Protein 8T4R (pdb70)

Secondary structure (DSSP, 8-state):
--TTS--STT----TTT----STT-SSS--EEEE-STT-EEEETGGGT--HHHHHHHHHS---B--TTTHHHHH-/-----S--

InterPro domains:
  IPR004321 V-D-J recombination activating protein 2 [PF03089] (51-389)
  IPR004321 V-D-J recombination activating protein 2 [PTHR10960] (1-527)
  IPR011011 Zinc finger, FYVE/PHD-type [SSF57903] (414-486)
  IPR011043 Galactose oxidase/kelch, beta-propeller [SSF50965] (23-329)
  IPR015915 Kelch-type beta-propeller [G3DSA:2.120.10.80] (5-342)
  IPR025162 Recombination activating protein 2, PHD domain [PF13341] (414-491)
  IPR025162 Recombination activating protein 2, PHD domain [cd15569] (415-481)

B-factor: mean 27.21, std 10.24, range [12.72, 68.09]

Structure (mmCIF, N/CA/C/O backbone):
data_8T4R
#
_entry.id   8T4R
#
_cell.length_a   46.499
_cell.length_b   46.499
_cell.length_c   79.896
_cell.angle_alpha   90.000
_cell.angle_beta   90.000
_cell.angle_gamma   120.000
#
_symmetry.space_group_name_H-M   'P 31 2 1'
#
loop_
_entity.id
_entity.type
_entity.pdbx_description
1 polymer 'V(D)J recombination-activating protein 2'
2 polymer 'H3 histone peptide'
3 non-polymer 'ZINC ION'
4 water water
#
loop_
_atom_site.group_PDB
_atom_site.id
_atom_site.type_symbol
_atom_site.label_atom_id
_atom_site.label_alt_id
_atom_site.label_comp_id
_atom_site.label_asym_id
_atom_site.label_entity_id
_atom_site.label_seq_id
_atom_site.pdbx_PDB_ins_code
_atom_site.Cartn_x
_atom_site.Cartn_y
_atom_site.Cartn_z
_atom_site.occupancy
_atom_site.B_iso_or_equiv
_atom_site.auth_seq_id
_atom_site.auth_comp_id
_atom_site.auth_asym_id
_atom_site.auth_atom_id
_atom_site.pdbx_PDB_model_num
ATOM 1 N N . SER A 1 34 ? 16.67928 -9.85454 -19.56539 1.000 53.21376 413 SER A N 1
ATOM 2 C CA . SER A 1 34 ? 15.57174 -9.49883 -18.67823 1.000 50.90090 413 SER A CA 1
ATOM 3 C C . SER A 1 34 ? 16.08113 -8.67122 -17.48862 1.000 47.44088 413 SER A C 1
ATOM 4 O O . SER A 1 34 ? 15.96976 -7.43665 -17.50895 1.000 48.56357 413 SER A O 1
ATOM 11 N N . GLY A 1 35 ? 16.61312 -9.30763 -16.44424 1.000 42.38376 414 GLY A N 1
ATOM 12 C CA . GLY A 1 35 ? 17.37508 -8.56630 -15.45192 1.000 36.38614 414 GLY A CA 1
ATOM 13 C C . GLY A 1 35 ? 16.72324 -8.50834 -14.08358 1.000 26.94887 414 GLY A C 1
ATOM 14 O O . GLY A 1 35 ? 15.71186 -9.14877 -13.80089 1.000 28.85050 414 GLY A O 1
ATOM 18 N N . TYR A 1 36 ? 17.34797 -7.70394 -13.21831 1.000 20.90688 415 TYR A N 1
ATOM 19 C CA . TYR A 1 36 ? 16.93075 -7.61953 -11.82553 1.000 17.44376 415 TYR A CA 1
ATOM 20 C C . TYR A 1 36 ? 15.63233 -6.83163 -11.62706 1.000 17.06903 415 TYR A C 1
ATOM 21 O O . TYR A 1 36 ? 14.97530 -6.96167 -10.57384 1.000 18.48206 415 TYR A O 1
ATOM 39 N N . TRP A 1 37 ? 15.24755 -5.98889 -12.58504 1.000 17.00415 416 TRP A N 1
ATOM 40 C CA . TRP A 1 37 ? 14.20366 -4.99986 -12.37239 1.000 17.84721 416 TRP A CA 1
ATOM 41 C C . TRP A 1 37 ? 12.95427 -5.30318 -13.19285 1.000 16.96242 416 TRP A C 1
ATOM 42 O O . TRP A 1 37 ? 12.17233 -4.40167 -13.50668 1.000 19.76419 416 TRP A O 1
ATOM 63 N N . ILE A 1 38 ? 12.77630 -6.55549 -13.58370 1.000 18.23120 417 ILE A N 1
ATOM 64 C CA . ILE A 1 38 ? 11.51404 -6.98143 -14.18185 1.000 18.66890 417 ILE A CA 1
ATOM 65 C C . ILE A 1 38 ? 10.37751 -6.90295 -13.16872 1.000 18.44578 417 ILE A C 1
ATOM 66 O O . ILE A 1 38 ? 10.58628 -6.84604 -11.94656 1.000 18.79727 417 ILE A O 1
ATOM 82 N N . THR A 1 39 ? 9.14911 -6.96621 -13.67994 1.000 20.68526 418 THR A N 1
ATOM 83 C CA . THR A 1 39 ? 7.98485 -7.25994 -12.85581 1.000 22.82819 418 THR A CA 1
ATOM 84 C C . THR A 1 39 ? 7.82505 -8.76946 -12.91014 1.000 21.43183 418 THR A C 1
ATOM 85 O O . THR A 1 39 ? 7.42049 -9.31838 -13.93032 1.000 23.70529 418 THR A O 1
ATOM 96 N N . CYS A 1 40 ? 8.15939 -9.46382 -11.82800 1.000 19.52276 419 CYS A N 1
ATOM 97 C CA . CYS A 1 40 ? 8.42730 -10.90336 -11.94325 1.000 20.36705 419 CYS A CA 1
ATOM 98 C C . CYS A 1 40 ? 7.18637 -11.77699 -11.88626 1.000 20.37091 419 CYS A C 1
ATOM 99 O O . CYS A 1 40 ? 7.25847 -12.95040 -12.28133 1.000 23.73843 419 CYS A O 1
ATOM 106 N N . CYS A 1 41 ? 6.06441 -11.24677 -11.45662 1.000 21.98377 420 CYS A N 1
ATOM 107 C CA . CYS A 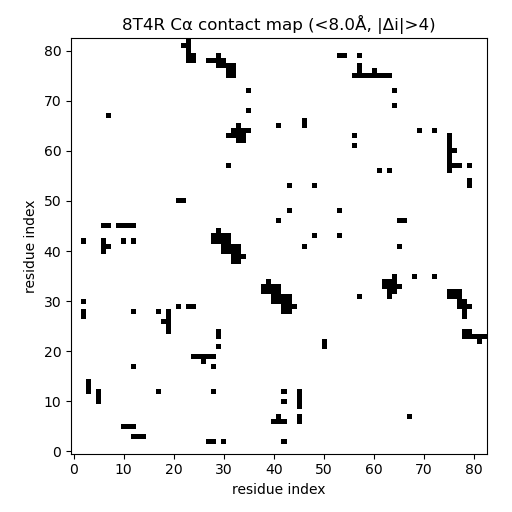1 41 ? 4.76644 -11.89946 -11.18483 1.000 24.30276 420 CYS A CA 1
ATOM 108 C C . CYS A 1 41 ? 3.70660 -10.87147 -10.94970 1.000 25.49819 420 CYS A C 1
ATOM 109 O O . CYS A 1 41 ? 4.01131 -9.69018 -10.78931 1.000 25.30070 420 CYS A O 1
ATOM 117 N N . PRO A 1 42 ? 2.44325 -11.26718 -10.95261 1.000 26.68610 421 PRO A N 1
ATOM 118 C CA . PRO A 1 42 ? 1.37074 -10.26522 -10.85078 1.000 28.55819 421 PRO A CA 1
ATOM 119 C C . PRO A 1 42 ? 1.39794 -9.43091 -9.58750 1.000 27.81498 421 PRO A C 1
ATOM 120 O O . PRO A 1 42 ? 0.84249 -8.32529 -9.59071 1.000 32.60794 421 PRO A O 1
ATOM 131 N N . THR A 1 43 ? 2.02518 -9.91575 -8.51167 1.000 27.47988 422 THR A N 1
ATOM 132 C CA . THR A 1 43 ? 2.08040 -9.19378 -7.24546 1.000 28.51887 422 THR A CA 1
ATOM 133 C C . THR A 1 43 ? 3.47641 -8.66991 -6.93482 1.000 26.38383 422 THR A C 1
ATOM 134 O O . THR A 1 43 ? 3.73087 -8.25688 -5.79625 1.000 26.16943 422 THR A O 1
ATOM 145 N N . CYS A 1 44 ? 4.38177 -8.68081 -7.91469 1.000 22.16918 423 CYS A N 1
ATOM 146 C CA . CYS A 1 44 ? 5.75735 -8.27249 -7.69539 1.000 21.23420 423 CYS A CA 1
ATOM 147 C C . CYS A 1 44 ? 5.80254 -6.90145 -7.05623 1.000 24.01396 423 CYS A C 1
ATOM 148 O O . CYS A 1 44 ? 5.19688 -5.95561 -7.56301 1.000 26.32804 423 CYS A O 1
ATOM 155 N N . ASP A 1 45 ? 6.58205 -6.79573 -5.97650 1.000 25.63310 424 ASP A N 1
ATOM 156 C CA A ASP A 1 45 ? 6.71213 -5.56352 -5.21024 0.550 29.01252 424 ASP A CA 1
ATOM 157 C CA B ASP A 1 45 ? 6.71182 -5.56499 -5.20662 0.450 29.08249 424 ASP A CA 1
ATOM 158 C C . ASP A 1 45 ? 8.14390 -5.04224 -5.20149 1.000 27.32268 424 ASP A C 1
ATOM 159 O O . ASP A 1 45 ? 8.48359 -4.20099 -4.36218 1.000 30.01207 424 ASP A O 1
ATOM 174 N N . VAL A 1 46 ? 9.00277 -5.53322 -6.10538 1.000 22.73345 425 VAL A N 1
ATOM 175 C CA . VAL A 1 46 ? 10.36416 -5.02531 -6.21961 1.000 22.48367 425 VAL A CA 1
ATOM 176 C C . VAL A 1 46 ? 10.35557 -3.92654 -7.26505 1.000 23.02052 425 VAL A C 1
ATOM 177 O O . VAL A 1 46 ? 9.83391 -4.12007 -8.36602 1.000 25.26305 425 VAL A O 1
ATOM 190 N N . ASP A 1 47 ? 10.93097 -2.77872 -6.92614 1.000 20.57002 426 ASP A N 1
ATOM 191 C CA A ASP A 1 47 ? 10.94160 -1.61742 -7.79535 0.550 22.67702 426 ASP A CA 1
ATOM 192 C CA B ASP A 1 47 ? 10.93707 -1.61118 -7.79398 0.450 22.74616 426 ASP A CA 1
ATOM 193 C C . ASP A 1 47 ? 12.29303 -0.94262 -7.68284 1.000 19.11937 426 ASP A C 1
ATOM 194 O O . ASP A 1 47 ? 12.76545 -0.68629 -6.57855 1.000 17.88421 426 ASP A O 1
ATOM 209 N N . ILE A 1 48 ? 12.91384 -0.65465 -8.82556 1.000 19.29038 427 ILE A N 1
ATOM 210 C CA . ILE A 1 48 ? 14.21908 -0.01703 -8.84111 1.000 19.33863 427 ILE A CA 1
ATOM 211 C C . ILE A 1 48 ? 14.21658 1.31910 -8.12966 1.000 17.60557 427 ILE A C 1
ATOM 212 O O . ILE A 1 48 ? 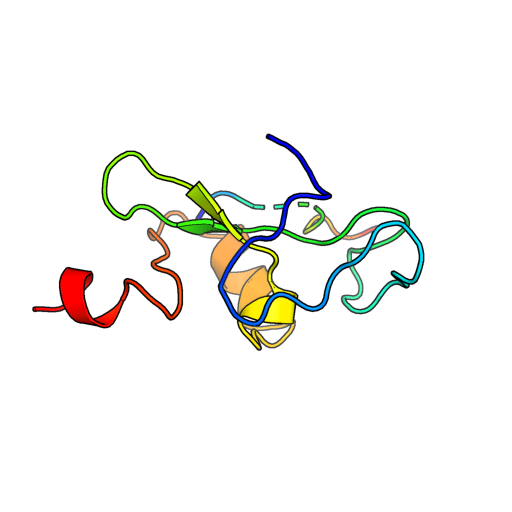15.27385 1.80645 -7.73132 1.000 20.58843 427 ILE A O 1
ATOM 228 N N . ASN A 1 49 ? 13.05449 1.93962 -7.97323 1.000 17.84508 428 ASN A N 1
ATOM 229 C CA . ASN A 1 49 ? 12.95143 3.23589 -7.30504 1.000 18.54494 428 ASN A CA 1
ATOM 230 C C . ASN A 1 49 ? 12.71256 3.14049 -5.79778 1.000 17.97319 428 ASN A C 1
ATOM 231 O O . ASN A 1 49 ? 12.68131 4.18526 -5.12971 1.000 20.11317 428 ASN A O 1
ATOM 242 N N . THR A 1 50 ? 12.54407 1.93833 -5.23727 1.000 17.52234 429 THR A N 1
ATOM 243 C CA . THR A 1 50 ? 12.28780 1.80988 -3.79905 1.000 18.15984 429 THR A CA 1
ATOM 244 C C . THR A 1 50 ? 13.03388 0.66542 -3.12598 1.000 16.98469 429 THR A C 1
ATOM 245 O O . THR A 1 50 ? 13.07914 0.64156 -1.89972 1.000 18.52676 429 THR A O 1
ATOM 256 N N . TRP A 1 51 ? 13.67033 -0.22421 -3.85446 1.000 15.85727 430 TRP A N 1
ATOM 257 C CA . TRP A 1 51 ? 14.20791 -1.43745 -3.24957 1.000 15.48096 430 TRP A CA 1
ATOM 258 C C . TRP A 1 51 ? 15.28417 -1.14814 -2.22640 1.000 15.68050 430 TRP A C 1
ATOM 259 O O . TRP A 1 51 ? 16.11798 -0.25264 -2.39230 1.000 16.29977 430 TRP A O 1
ATOM 280 N N . VAL A 1 52 ? 15.27058 -1.94723 -1.16768 1.000 15.53203 431 VAL A N 1
ATOM 281 C CA . VAL A 1 52 ? 16.31485 -1.96560 -0.14772 1.000 16.60725 431 VAL A CA 1
ATOM 282 C C . VAL A 1 52 ? 16.63993 -3.41196 0.18188 1.000 16.20167 431 VAL A C 1
ATOM 283 O O . VAL A 1 52 ? 15.82595 -4.30656 -0.06221 1.000 15.69636 431 VAL A O 1
ATOM 296 N N A PRO A 1 53 ? 17.81779 -3.67248 0.76184 0.500 17.01330 432 PRO A N 1
ATOM 297 N N B PRO A 1 53 ? 17.81790 -3.67247 0.76160 0.500 17.01685 432 PRO A N 1
ATOM 298 C CA A PRO A 1 53 ? 18.18189 -5.06224 1.05081 0.500 17.51304 432 PRO A CA 1
ATOM 299 C CA B PRO A 1 53 ? 18.18195 -5.06216 1.05087 0.500 17.52208 432 PRO A CA 1
ATOM 300 C C A PRO A 1 53 ? 17.28972 -5.68992 2.09975 0.500 17.27945 432 PRO A C 1
ATOM 301 C C B PRO A 1 53 ? 17.28892 -5.68960 2.09917 0.500 17.30168 432 PRO A C 1
ATOM 302 O O A PRO A 1 53 ? 16.80164 -5.03526 3.02499 0.500 18.37344 432 PRO A O 1
ATOM 303 O O B PRO A 1 53 ? 16.79896 -5.03420 3.02290 0.500 18.42730 432 PRO A O 1
ATOM 324 N N . PHE A 1 54 ? 17.06942 -6.98979 1.91044 1.000 18.16997 433 PHE A N 1
ATOM 325 C CA . PHE A 1 54 ? 16.36734 -7.82334 2.87389 1.000 20.40098 433 PHE A CA 1
ATOM 326 C C . PHE A 1 54 ? 17.20656 -9.02736 3.30007 1.000 19.65772 433 PHE A C 1
ATOM 327 O O . PHE A 1 54 ? 17.64499 -9.14845 4.47244 1.000 22.42504 433 PHE A O 1
ATOM 343 N N . TYR A 1 55 ? 17.46610 -9.92598 2.39372 1.000 1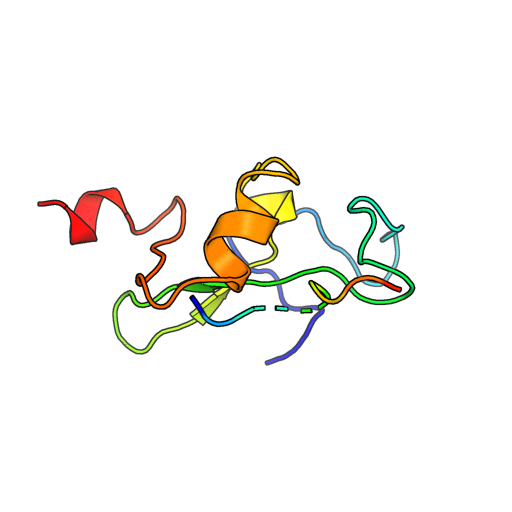6.43837 434 TYR A N 1
ATOM 344 C CA . TYR A 1 55 ? 18.23826 -11.09403 2.74369 1.000 15.74193 434 TYR A CA 1
ATOM 345 C C . TYR A 1 55 ? 19.65653 -10.67374 3.09487 1.000 15.99500 434 TYR A C 1
ATOM 346 O O . TYR A 1 55 ? 20.14191 -9.62610 2.64439 1.000 17.43342 434 TYR A O 1
ATOM 364 N N . SER A 1 56 ? 20.30936 -11.48158 3.92794 1.000 18.18075 435 SER A N 1
ATOM 365 C CA . SER A 1 56 ? 21.65493 -11.17582 4.36480 1.000 19.37922 435 SER A CA 1
ATOM 366 C C . SER A 1 56 ? 22.67023 -11.24045 3.23766 1.000 18.68665 435 SER A C 1
ATOM 367 O O . SER A 1 56 ? 23.78897 -10.75717 3.40987 1.000 22.19461 435 SER A O 1
ATOM 375 N N . THR A 1 57 ? 22.32552 -11.82922 2.10215 1.000 16.81856 436 THR A N 1
ATOM 376 C CA . THR A 1 57 ? 23.22520 -11.91864 0.96031 1.000 17.41001 436 THR A CA 1
ATOM 377 C C . THR A 1 57 ? 23.06088 -10.75959 -0.02908 1.000 18.05325 436 THR A C 1
ATOM 378 O O . THR A 1 57 ? 23.80721 -10.66822 -0.98715 1.000 19.59334 436 THR A O 1
ATOM 389 N N . GLU A 1 58 ? 22.11427 -9.89115 0.18132 1.000 17.11475 437 GLU A N 1
ATOM 390 C CA . GLU A 1 58 ? 21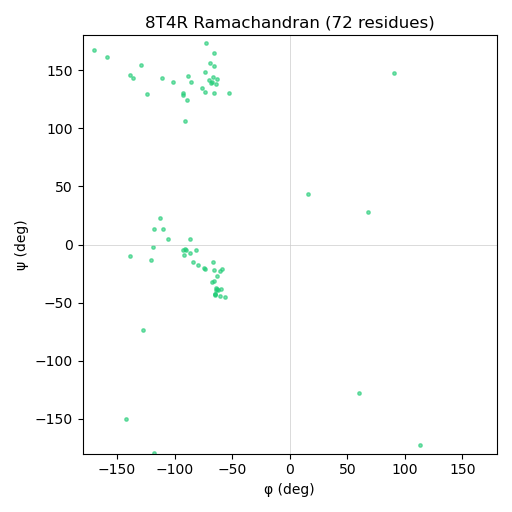.85727 -8.74597 -0.68149 1.000 17.00035 437 GLU A CA 1
ATOM 391 C C . GLU A 1 58 ? 22.66165 -7.53016 -0.27730 1.000 15.73711 437 GLU A C 1
ATOM 392 O O . GLU A 1 58 ? 22.89093 -7.25416 0.90583 1.000 19.63218 437 GLU A O 1
ATOM 404 N N . LEU A 1 59 ? 23.06646 -6.76133 -1.28326 1.000 18.22099 438 LEU A N 1
ATOM 405 C CA . LEU A 1 59 ? 23.72696 -5.48335 -1.07986 1.000 20.26710 438 LEU A CA 1
ATOM 406 C C . LEU A 1 59 ? 22.98661 -4.43478 -1.89633 1.000 18.58839 438 LEU A C 1
ATOM 407 O O . LEU A 1 59 ? 22.22404 -3.64585 -1.32503 1.000 21.05933 438 LEU A O 1
ATOM 423 N N . ASN A 1 60 ? 23.14886 -4.45573 -3.23368 1.000 16.29953 439 ASN A N 1
ATOM 424 C CA . ASN A 1 60 ? 22.53416 -3.46043 -4.09640 1.000 15.72825 439 ASN A CA 1
ATOM 425 C C . ASN A 1 60 ? 21.55734 -4.04266 -5.11464 1.000 16.71270 439 ASN A C 1
ATOM 426 O O . ASN A 1 60 ? 20.92106 -3.27715 -5.84041 1.000 17.57654 439 ASN A O 1
ATOM 437 N N . LYS A 1 61 ? 21.37793 -5.35300 -5.15824 1.000 16.81596 440 LYS A N 1
ATOM 438 C CA . LYS A 1 61 ? 20.52321 -5.99998 -6.13209 1.000 15.97213 440 LYS A CA 1
ATOM 439 C C . LYS A 1 61 ? 19.65369 -7.07370 -5.47113 1.000 14.69071 440 LYS A C 1
ATOM 440 O O . LYS A 1 61 ? 20.10694 -7.80474 -4.57685 1.000 15.53526 440 LYS A O 1
ATOM 459 N N . PRO A 1 62 ? 18.40842 -7.23342 -5.91130 1.000 14.36384 441 PRO A N 1
ATOM 460 C CA . PRO A 1 62 ? 17.53492 -8.24095 -5.28966 1.000 14.56774 441 PRO A CA 1
ATOM 461 C C . PRO A 1 62 ? 17.95222 -9.67321 -5.61234 1.000 14.05255 441 PRO A C 1
ATOM 462 O O . PRO A 1 62 ? 18.33198 -10.00740 -6.73190 1.000 14.75108 441 PRO A O 1
ATOM 473 N N . ALA A 1 63 ? 17.83519 -10.54072 -4.62329 1.000 13.02037 442 ALA A N 1
ATOM 474 C CA . ALA A 1 63 ? 18.04350 -11.95574 -4.84496 1.000 12.71748 442 ALA A CA 1
ATOM 475 C C . ALA A 1 63 ? 16.95794 -12.54408 -5.73295 1.000 12.80778 442 ALA A C 1
ATOM 476 O O . ALA A 1 63 ? 15.77567 -12.23639 -5.59482 1.000 13.50577 442 ALA A O 1
ATOM 483 N N . MET A 1 64 ? 17.36642 -13.41437 -6.63286 1.000 14.46327 443 MET A N 1
ATOM 484 C CA A MET A 1 64 ? 16.46464 -14.01812 -7.60989 0.800 14.60364 443 MET A CA 1
ATOM 485 C CA B MET A 1 64 ? 16.48072 -14.00759 -7.62480 0.200 14.64769 443 MET A CA 1
ATOM 486 C C . MET A 1 64 ? 16.68766 -15.51182 -7.68364 1.000 14.32841 443 MET A C 1
ATOM 487 O O . MET A 1 64 ? 17.73171 -16.02789 -7.31477 1.000 13.54779 443 MET A O 1
ATOM 512 N N . ILE A 1 65 ? 15.66379 -16.19503 -8.15303 1.000 15.08396 444 ILE A N 1
ATOM 513 C CA . ILE A 1 65 ? 15.70638 -17.64135 -8.31632 1.000 14.33334 444 ILE A CA 1
ATOM 514 C C . ILE A 1 65 ? 15.03350 -18.00219 -9.62416 1.000 15.24250 444 ILE A C 1
ATOM 515 O O . ILE A 1 65 ? 14.06066 -17.36322 -10.04408 1.000 15.56921 444 ILE A O 1
ATOM 531 N N . TYR A 1 66 ? 15.55953 -19.04406 -10.25007 1.000 15.56835 445 TYR A N 1
ATOM 532 C CA . TYR A 1 66 ? 15.08231 -19.49346 -11.55324 1.000 15.92914 445 TYR A CA 1
ATOM 533 C C . TYR A 1 66 ? 13.95503 -20.51420 -11.39265 1.000 16.63223 445 TYR A C 1
ATOM 534 O O . TYR A 1 66 ? 14.12143 -21.52460 -10.70048 1.000 19.66983 445 TYR A O 1
ATOM 552 N N . CYS A 1 67 ? 12.81601 -20.23264 -12.01033 1.000 17.61717 446 CYS A N 1
ATOM 553 C CA . CYS A 1 67 ? 11.70808 -21.16949 -12.09936 1.000 18.12881 446 CYS A CA 1
ATOM 554 C C . CYS A 1 67 ? 11.81775 -21.97490 -13.38775 1.000 19.23803 446 CYS A C 1
ATOM 555 O O . CYS A 1 67 ? 11.92488 -21.39829 -14.47640 1.000 20.05822 446 CYS A O 1
ATOM 562 N N . SER A 1 68 ? 11.73745 -23.30066 -13.26349 1.000 20.95457 447 SER A N 1
ATOM 563 C CA . SER A 1 68 ? 11.95556 -24.20338 -14.39082 1.000 22.90271 447 SER A CA 1
ATOM 564 C C . SER A 1 68 ? 10.70710 -24.47917 -15.22731 1.000 24.55230 447 SER A C 1
ATOM 565 O O . SER A 1 68 ? 10.76123 -25.29921 -16.15243 1.000 27.65470 447 SER A O 1
ATOM 573 N N . HIS A 1 69 ? 9.58461 -23.83398 -14.94122 1.000 22.99738 448 HIS A N 1
ATOM 574 C CA . HIS A 1 69 ? 8.38760 -24.02924 -15.74611 1.000 24.68993 448 HIS A CA 1
ATOM 575 C C . HIS A 1 69 ? 8.60751 -23.55217 -17.17367 1.000 25.74266 448 HIS A C 1
ATOM 576 O O . HIS A 1 69 ? 9.18369 -22.48894 -17.41185 1.000 26.44380 448 HIS A O 1
ATOM 590 N N . GLY A 1 70 ? 8.11795 -24.34252 -18.13008 1.000 28.52966 449 GLY A N 1
ATOM 591 C CA . GLY A 1 70 ? 8.13739 -23.94108 -19.53789 1.000 29.67356 449 GLY A CA 1
ATOM 592 C C . GLY A 1 70 ? 9.54737 -23.69854 -20.02285 1.000 30.67419 449 GLY A C 1
ATOM 593 O O . GLY A 1 70 ? 10.44536 -24.52013 -19.83965 1.000 33.07894 449 GLY A O 1
ATOM 597 N N . ASP A 1 71 ? 9.76251 -22.52718 -20.61245 1.000 32.60118 450 ASP A N 1
ATOM 598 C CA . ASP A 1 71 ? 11.08596 -22.14072 -21.07649 1.000 34.82303 450 ASP A CA 1
ATOM 599 C C . ASP A 1 71 ? 11.96152 -21.59399 -19.96073 1.000 31.46239 450 ASP A C 1
ATOM 600 O O . ASP A 1 71 ? 13.13960 -21.30267 -20.20721 1.000 32.80267 450 ASP A O 1
ATOM 609 N N . GLY A 1 72 ? 11.41666 -21.44174 -18.75833 1.000 29.18030 451 GLY A N 1
ATOM 610 C CA . GLY A 1 72 ? 12.13414 -20.92491 -17.61471 1.000 25.13931 451 GLY A CA 1
ATOM 611 C C . GLY A 1 72 ? 12.01668 -19.42133 -17.49866 1.000 23.38803 451 GLY A C 1
ATOM 612 O O . GLY A 1 72 ? 11.96527 -18.69430 -18.48791 1.000 24.89513 451 GLY A O 1
ATOM 616 N N . HIS A 1 73 ? 12.02339 -18.93681 -16.25299 1.000 20.81076 452 HIS A N 1
ATOM 617 C CA . HIS A 1 73 ? 11.99128 -17.50069 -16.00591 1.000 19.64100 452 HIS A CA 1
ATOM 618 C C . HIS A 1 73 ? 12.52792 -17.24270 -14.61153 1.000 18.12918 452 HIS A C 1
ATOM 619 O O . HIS A 1 73 ? 12.53811 -18.13432 -13.77222 1.000 20.70132 452 HIS A O 1
ATOM 633 N N . TRP A 1 74 ? 12.92954 -16.00798 -14.37338 1.000 18.38676 453 TRP A N 1
ATOM 634 C CA . TRP A 1 74 ? 13.49623 -15.57788 -13.09900 1.000 17.00506 453 TRP A CA 1
ATOM 635 C C . TRP A 1 74 ? 12.46648 -14.82049 -12.26969 1.000 16.98937 453 TRP A C 1
ATOM 636 O O . TRP A 1 74 ? 11.71053 -14.00302 -12.79947 1.000 18.47896 453 TRP A O 1
ATOM 657 N N . VAL A 1 75 ? 12.45522 -15.06736 -10.95197 1.000 16.42681 454 VAL A N 1
ATOM 658 C CA . VAL A 1 75 ? 11.55102 -14.34242 -10.05423 1.000 15.33500 454 VAL A CA 1
ATOM 659 C C . VAL A 1 75 ? 12.38523 -13.80498 -8.90244 1.000 14.71016 454 VAL A C 1
ATOM 660 O O . VAL A 1 75 ? 13.42708 -14.36481 -8.55160 1.000 15.74132 454 VAL A O 1
ATOM 673 N N . HIS A 1 76 ? 11.91709 -12.72923 -8.28100 1.000 14.68060 455 HIS A N 1
ATOM 674 C CA . HIS A 1 76 ? 12.57535 -12.25337 -7.06400 1.000 14.02797 455 HIS A CA 1
ATOM 675 C C . HIS A 1 76 ? 12.18892 -13.16074 -5.90894 1.000 13.12577 455 HIS A C 1
ATOM 676 O O . HIS A 1 76 ? 11.00060 -13.43419 -5.67489 1.000 14.04286 455 HIS A O 1
ATOM 690 N N . ALA A 1 77 ? 13.18040 -13.55163 -5.11121 1.000 13.78459 456 ALA A N 1
ATOM 691 C CA . ALA A 1 77 ? 12.88979 -14.42739 -3.96507 1.000 14.87376 456 ALA A CA 1
ATOM 692 C C . ALA A 1 77 ? 11.91832 -13.78923 -2.98810 1.000 13.88639 456 ALA A C 1
ATOM 693 O O . ALA A 1 77 ? 11.04962 -14.47166 -2.45850 1.000 14.54464 456 ALA A O 1
ATOM 700 N N . GLN A 1 78 ? 12.03272 -12.48438 -2.74739 1.000 13.96875 457 GLN A N 1
ATOM 701 C CA . GLN A 1 78 ? 11.14734 -11.81582 -1.80678 1.000 15.25030 457 GLN A CA 1
ATOM 702 C C . GLN A 1 78 ? 9.71118 -11.84860 -2.27633 1.000 15.11852 457 GLN A C 1
ATOM 703 O O . GLN A 1 78 ? 8.79644 -11.96134 -1.46311 1.000 16.75144 457 GLN A O 1
ATOM 717 N N . CYS A 1 79 ? 9.47658 -11.71291 -3.59054 1.000 15.65450 458 CYS A N 1
ATOM 718 C CA . CYS A 1 79 ? 8.13060 -11.74464 -4.13734 1.000 15.58259 458 CYS A CA 1
ATOM 719 C C . CYS A 1 79 ? 7.49241 -13.10884 -3.97265 1.000 16.474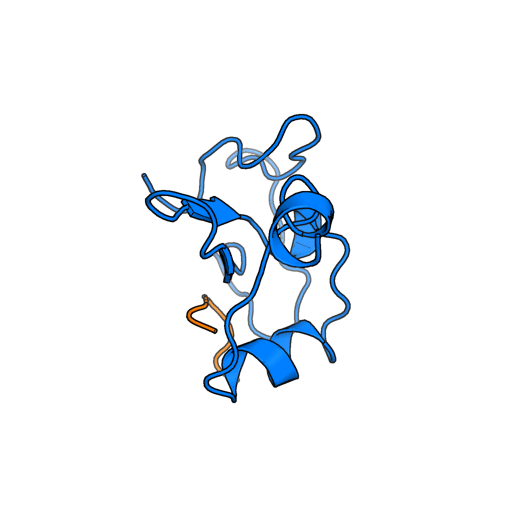11 458 CYS A C 1
ATOM 720 O O . CYS A 1 79 ? 6.26721 -13.20796 -4.02390 1.000 18.35099 458 CYS A O 1
ATOM 727 N N . MET A 1 80 ? 8.28331 -14.15678 -3.80048 1.000 14.50686 459 MET A N 1
ATOM 728 C CA . MET A 1 80 ? 7.81118 -15.50525 -3.55258 1.000 16.38175 459 MET A CA 1
ATOM 729 C C . MET A 1 80 ? 7.56748 -15.78517 -2.08226 1.000 16.44789 459 MET A C 1
ATOM 730 O O . MET A 1 80 ? 7.06972 -16.86530 -1.75766 1.000 18.56154 459 MET A O 1
ATOM 744 N N . ASP A 1 81 ? 7.94426 -14.86209 -1.19914 1.000 16.43815 460 ASP A N 1
ATOM 745 C CA . ASP A 1 81 ? 7.76357 -15.01866 0.24061 1.000 19.69567 460 ASP A CA 1
ATOM 746 C C . ASP A 1 81 ? 8.65932 -16.12311 0.77625 1.000 16.81995 460 ASP A C 1
ATOM 747 O O . ASP A 1 81 ? 8.38070 -16.71300 1.80756 1.000 18.77870 460 ASP A O 1
ATOM 756 N N . LEU A 1 82 ? 9.78636 -16.35285 0.11473 1.000 16.38923 461 LEU A N 1
ATOM 757 C CA . LEU A 1 82 ? 10.76835 -17.32338 0.58156 1.000 15.60899 461 LEU A CA 1
ATOM 758 C C . LEU A 1 82 ? 11.50315 -16.76406 1.79972 1.000 15.79260 461 LEU A C 1
ATOM 759 O O . LEU A 1 82 ? 12.01483 -15.65331 1.78682 1.000 16.58482 461 LEU A O 1
ATOM 775 N N . ALA A 1 83 ? 11.58957 -17.56309 2.84607 1.000 16.21384 462 ALA A N 1
ATOM 776 C CA . ALA A 1 83 ? 12.44342 -17.22696 3.96757 1.000 17.42358 462 ALA A CA 1
ATOM 777 C C . ALA A 1 83 ? 13.91007 -17.32970 3.54852 1.000 16.46517 462 ALA A C 1
ATOM 778 O O . ALA A 1 83 ? 14.27703 -18.12488 2.66773 1.000 17.12217 462 ALA A O 1
ATOM 785 N N . GLU A 1 84 ? 14.78005 -16.60757 4.26408 1.000 17.93516 463 GLU A N 1
ATOM 786 C CA . GLU A 1 84 ? 16.20418 -16.68650 3.93710 1.000 19.46546 463 GLU A CA 1
ATOM 787 C C . GLU A 1 84 ? 16.72503 -18.13181 3.97599 1.000 18.70695 463 GLU A C 1
ATOM 788 O O . GLU A 1 84 ? 17.43497 -18.57258 3.07030 1.000 19.17589 463 GLU A O 1
ATOM 800 N N . ARG A 1 85 ? 16.37597 -18.89571 5.01006 1.000 19.58174 464 ARG A N 1
ATOM 801 C CA A ARG A 1 85 ? 16.83351 -20.28223 5.09035 0.600 20.70704 464 ARG A CA 1
ATOM 802 C CA B ARG A 1 85 ? 16.84776 -20.27494 5.08211 0.400 21.75699 464 ARG A CA 1
ATOM 803 C C . ARG A 1 85 ? 16.44560 -21.07278 3.84132 1.000 19.65870 464 ARG A C 1
ATOM 804 O O . ARG A 1 85 ? 17.26293 -21.83169 3.28613 1.000 19.89996 464 ARG A O 1
ATOM 843 N N . THR A 1 86 ? 15.19226 -20.92833 3.39056 1.000 17.67111 465 THR A N 1
ATOM 844 C CA . THR A 1 86 ? 14.72408 -21.69459 2.23027 1.000 17.21668 465 THR A CA 1
ATOM 845 C C . THR A 1 86 ? 15.49154 -21.29446 0.98791 1.000 16.68488 465 THR A C 1
ATOM 846 O O . THR A 1 86 ? 15.92387 -22.14002 0.20272 1.000 17.20306 465 THR A O 1
ATOM 857 N N . LEU A 1 87 ? 15.70071 -19.98965 0.80660 1.000 16.45939 466 LEU A N 1
ATOM 858 C CA . LEU A 1 87 ? 16.43449 -19.48529 -0.35398 1.000 17.27729 466 LEU A CA 1
ATOM 859 C C . LEU A 1 87 ? 17.84762 -20.02316 -0.38159 1.000 17.43904 466 LEU A C 1
ATOM 860 O O . LEU A 1 87 ? 18.33017 -20.45333 -1.43462 1.000 18.73167 466 LEU A O 1
ATOM 876 N N . ILE A 1 88 ? 18.52196 -20.02257 0.76859 1.000 17.47623 467 ILE A N 1
ATOM 877 C CA . ILE A 1 88 ? 19.89558 -20.51015 0.81561 1.000 19.94754 467 ILE A CA 1
ATOM 878 C C . ILE A 1 88 ? 19.94254 -21.98898 0.48911 1.000 18.63067 467 ILE A C 1
ATOM 879 O O . ILE A 1 88 ? 20.80561 -22.43537 -0.27965 1.000 19.17832 467 ILE A O 1
ATOM 895 N N . HIS A 1 89 ? 19.00128 -22.77672 1.02702 1.000 17.12002 468 HIS A N 1
ATOM 896 C CA . HIS A 1 89 ? 18.97390 -24.20248 0.69351 1.000 18.11874 468 HIS A CA 1
ATOM 897 C C . HIS A 1 89 ? 18.73454 -24.41021 -0.80006 1.000 16.29151 468 HIS A C 1
ATOM 898 O O . HIS A 1 89 ? 19.36966 -25.25057 -1.42466 1.000 19.32561 468 HIS A O 1
ATOM 912 N N . LEU A 1 90 ? 17.86484 -23.60001 -1.39748 1.000 17.18596 469 LEU A N 1
ATOM 913 C CA . LEU A 1 90 ? 17.59988 -23.71073 -2.82951 1.000 18.32772 469 LEU A CA 1
ATOM 914 C C . LEU A 1 90 ? 18.85317 -23.38476 -3.62700 1.000 19.15174 469 LEU A C 1
ATOM 915 O O . LEU A 1 90 ? 19.16888 -24.07096 -4.60610 1.000 21.56592 469 LEU A O 1
ATOM 931 N N . SER A 1 91 ? 19.61191 -22.38239 -3.18622 1.000 19.75421 470 SER A N 1
ATOM 932 C CA . SER A 1 91 ? 20.79488 -21.96202 -3.93385 1.000 21.90885 470 SER A CA 1
ATOM 933 C C . SER A 1 91 ? 21.93948 -22.95636 -3.81209 1.000 22.12432 470 SER A C 1
ATOM 934 O O . SER A 1 91 ? 22.80497 -22.99641 -4.67483 1.000 25.07639 470 SER A O 1
ATOM 942 N N . ALA A 1 92 ? 21.94008 -23.79121 -2.78457 1.000 25.05777 471 ALA A N 1
ATOM 943 C CA . ALA A 1 92 ? 23.03809 -24.69194 -2.49579 1.000 29.54095 471 ALA A CA 1
ATOM 944 C C . ALA A 1 92 ? 22.86482 -26.05650 -3.13641 1.000 33.12506 471 ALA A C 1
ATOM 945 O O . ALA A 1 92 ? 23.80473 -26.84612 -3.12911 1.000 38.37580 471 ALA A O 1
ATOM 952 N N . GLY A 1 93 ? 21.70525 -26.34883 -3.71335 1.000 35.01277 472 GLY A N 1
ATOM 953 C CA . GLY A 1 93 ? 21.43088 -27.64874 -4.27451 1.000 36.84528 472 GLY A CA 1
ATOM 954 C C . GLY A 1 93 ? 21.17332 -27.58889 -5.76792 1.000 37.89579 472 GLY A C 1
ATOM 955 O O . GLY A 1 93 ? 21.22292 -26.53125 -6.39494 1.000 36.65729 472 GLY A O 1
ATOM 959 N N . SER A 1 94 ? 20.90781 -28.76891 -6.33068 1.000 39.54161 473 SER A N 1
ATOM 960 C CA . SER A 1 94 ? 20.61406 -28.90066 -7.75138 1.000 41.82812 473 SER A CA 1
ATOM 961 C C . SER A 1 94 ? 19.14342 -29.15741 -8.03258 1.000 42.10897 473 SER A C 1
ATOM 962 O O . SER A 1 94 ? 18.77951 -29.37802 -9.18793 1.000 46.03699 473 SER A O 1
ATOM 970 N N . ASN A 1 95 ? 18.28946 -29.14189 -7.01732 1.000 40.54765 474 ASN A N 1
ATOM 971 C CA . ASN A 1 95 ? 16.86963 -29.34771 -7.25556 1.000 41.96196 474 ASN A CA 1
ATOM 972 C C . ASN A 1 95 ? 16.30615 -28.17066 -8.04764 1.000 33.63893 474 ASN A C 1
ATOM 973 O O . ASN A 1 95 ? 16.73631 -27.01956 -7.90241 1.000 34.54799 474 ASN A O 1
ATOM 984 N N . LYS A 1 96 ? 15.37173 -28.47237 -8.93172 1.000 33.05948 475 LYS A N 1
ATOM 985 C CA . LYS A 1 96 ? 14.66679 -27.43849 -9.65842 1.000 32.96958 475 LYS A CA 1
ATOM 986 C C . LYS A 1 96 ? 13.69039 -26.75611 -8.71674 1.000 27.70473 475 LYS A C 1
ATOM 987 O O . LYS A 1 96 ? 13.16541 -27.36423 -7.77254 1.000 31.05254 475 LYS A O 1
ATOM 1006 N N . TYR A 1 97 ? 13.47185 -25.47282 -8.97415 1.000 24.10436 476 TYR A N 1
ATOM 1007 C CA . TYR A 1 97 ? 12.48264 -24.67099 -8.28480 1.000 22.17869 476 TYR A CA 1
ATOM 1008 C C . TYR A 1 97 ? 11.35545 -24.31160 -9.24229 1.000 20.41747 476 TYR A C 1
ATOM 1009 O O . TYR A 1 97 ? 11.60247 -24.06038 -10.41980 1.000 19.14357 476 TYR A O 1
ATOM 1027 N N . TYR A 1 98 ? 10.12464 -24.27497 -8.72562 1.000 21.02839 477 TYR A N 1
ATOM 1028 C CA . TYR A 1 98 ? 8.95826 -23.78245 -9.44077 1.000 20.50791 477 TYR A CA 1
ATOM 1029 C C . TYR A 1 98 ? 8.29956 -22.67930 -8.62382 1.000 22.42159 477 TYR A C 1
ATOM 1030 O O . TYR A 1 98 ? 8.04952 -22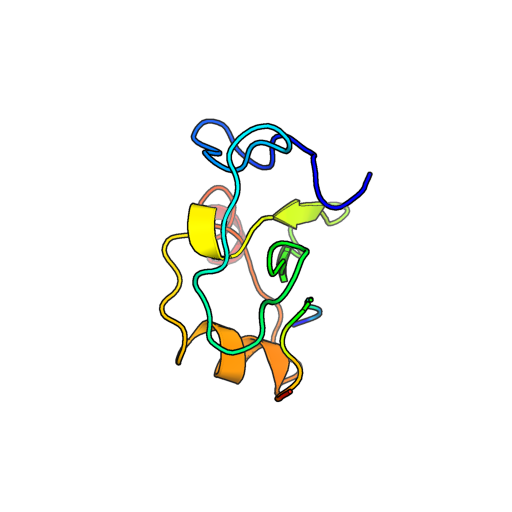.84907 -7.42116 1.000 20.95361 477 TYR A O 1
ATOM 1048 N N . CYS A 1 99 ? 8.04140 -21.54561 -9.27979 1.000 22.28052 478 CYS A N 1
ATOM 1049 C CA . CYS A 1 99 ? 7.54428 -20.37506 -8.56498 1.000 21.54389 478 CYS A CA 1
ATOM 1050 C C . CYS A 1 99 ? 6.09903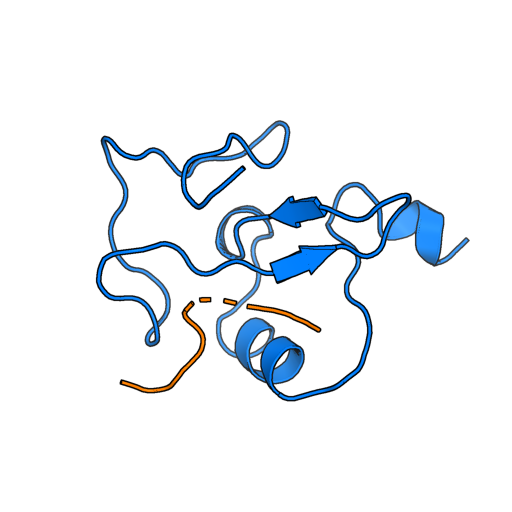 -20.57781 -8.14910 1.000 20.42574 478 CYS A C 1
ATOM 1051 O O . CYS A 1 99 ? 5.43948 -21.54506 -8.53390 1.000 21.84965 478 CYS A O 1
ATOM 1058 N N . ASN A 1 100 ? 5.57969 -19.63528 -7.36819 1.000 21.38240 479 ASN A N 1
ATOM 1059 C CA . ASN A 1 100 ? 4.26582 -19.81691 -6.76161 1.000 20.98294 479 ASN A CA 1
ATOM 1060 C C . ASN A 1 100 ? 3.15723 -19.92688 -7.80488 1.000 23.65104 479 ASN A C 1
ATOM 1061 O O . ASN A 1 100 ? 2.12418 -20.56013 -7.55068 1.000 23.55068 479 ASN A O 1
ATOM 1072 N N . GLU A 1 101 ? 3.34464 -19.33439 -8.98385 1.000 26.80088 480 GLU A N 1
ATOM 1073 C CA . GLU A 1 101 ? 2.33378 -19.41965 -10.03619 1.000 28.95826 480 GLU A CA 1
ATOM 1074 C C . GLU A 1 101 ? 2.35972 -20.72924 -10.80383 1.000 27.34485 480 GLU A C 1
ATOM 1075 O O . GLU A 1 101 ? 1.38520 -21.04393 -11.49436 1.000 29.07292 480 GLU A O 1
ATOM 1087 N N . HIS A 1 102 ? 3.45330 -21.47863 -10.72917 1.000 26.79663 481 HIS A N 1
ATOM 1088 C CA . HIS A 1 102 ? 3.67979 -22.62982 -11.58990 1.000 26.05802 481 HIS A CA 1
ATOM 1089 C C . HIS A 1 102 ? 3.85412 -23.94125 -10.83313 1.000 25.26719 481 HIS A C 1
ATOM 1090 O O . HIS A 1 102 ? 3.79675 -25.00125 -11.45889 1.000 26.82677 481 HIS A O 1
ATOM 1104 N N . VAL A 1 103 ? 4.06036 -23.91879 -9.52053 1.000 25.14109 482 VAL A N 1
ATOM 1105 C CA . VAL A 1 103 ? 4.39198 -25.15866 -8.83034 1.000 24.25871 482 VAL A CA 1
ATOM 1106 C C . VAL A 1 103 ? 3.22865 -26.15595 -8.82426 1.000 22.39895 482 VAL A C 1
ATOM 1107 O O . VAL A 1 103 ? 3.45094 -27.37135 -8.88429 1.000 24.02124 482 VAL A O 1
ATOM 1120 N N . GLU A 1 104 ? 1.98879 -25.67633 -8.78460 1.000 22.64783 483 GLU A N 1
ATOM 1121 C CA . GLU A 1 104 ? 0.86142 -26.59862 -8.81728 1.000 24.42121 483 GLU A CA 1
ATOM 1122 C C . GLU A 1 104 ? 0.83583 -27.38551 -10.13247 1.000 25.36520 483 GLU A C 1
ATOM 1123 O O . GLU A 1 104 ? 0.57698 -28.59418 -10.14204 1.000 27.17057 483 GLU A O 1
ATOM 1135 N N . ILE A 1 105 ? 1.16617 -26.72187 -11.23978 1.000 26.04010 484 ILE A N 1
ATOM 1136 C CA . ILE A 1 105 ? 1.27895 -27.38491 -12.54182 1.000 29.62036 484 ILE A CA 1
ATOM 1137 C C . ILE A 1 105 ? 2.41333 -28.40589 -12.55807 1.000 30.98978 484 ILE A C 1
ATOM 1138 O O . ILE A 1 105 ? 2.23904 -29.52504 -13.03714 1.000 32.82459 484 ILE A O 1
ATOM 1154 N N . ALA A 1 106 ? 3.56794 -28.06785 -11.98280 1.000 31.87485 485 ALA A N 1
ATOM 1155 C CA . ALA A 1 106 ? 4.71586 -28.97732 -11.98472 1.000 31.74243 485 ALA A CA 1
ATOM 1156 C C . ALA A 1 106 ? 4.47622 -30.24591 -11.17313 1.000 34.13111 485 ALA A C 1
ATOM 1157 O O . ALA A 1 106 ? 5.03387 -31.30187 -11.49501 1.000 36.69392 485 ALA A O 1
ATOM 1164 N N . ARG A 1 107 ? 3.68222 -30.16821 -10.11653 1.000 31.64458 486 ARG A N 1
ATOM 1165 C CA . ARG A 1 107 ? 3.42377 -31.31234 -9.25151 1.000 33.88785 486 ARG A CA 1
ATOM 1166 C C . ARG A 1 107 ? 2.22344 -32.13300 -9.68904 1.000 34.15507 486 ARG A C 1
ATOM 1167 O O . ARG A 1 107 ? 1.93745 -33.16712 -9.07792 1.000 34.36860 486 ARG A O 1
ATOM 1188 N N . ALA A 1 108 ? 1.49782 -31.69296 -10.70639 1.000 32.18202 487 ALA A N 1
ATOM 1189 C CA . ALA A 1 108 ? 0.32628 -32.41688 -11.15686 1.000 35.22645 487 ALA A CA 1
ATOM 1190 C C . ALA A 1 108 ? 0.75507 -33.62899 -11.97961 1.000 39.21540 487 ALA A C 1
ATOM 1191 O O . ALA A 1 108 ? 1.02265 -33.51206 -13.17960 1.000 43.59901 487 ALA A O 1
ATOM 1198 N N . ALA B 2 1 ? 18.82401 -25.10154 -7.29191 1.000 22.45034 1 ALA D N 1
ATOM 1199 C CA . ALA B 2 1 ? 18.25435 -24.16843 -8.28283 1.000 20.79125 1 ALA D CA 1
ATOM 1200 C C . ALA B 2 1 ? 19.20616 -23.03152 -8.54383 1.000 18.75298 1 ALA D C 1
ATOM 1201 O O . ALA B 2 1 ? 19.93883 -22.62855 -7.65368 1.000 20.05503 1 ALA D O 1
ATOM 1210 N N . ARG B 2 2 ? 19.19045 -22.53081 -9.78081 1.000 18.08197 2 ARG D N 1
ATOM 1211 C CA . ARG B 2 2 ? 19.98963 -21.35627 -10.09803 1.000 18.34233 2 ARG D CA 1
ATOM 1212 C C . ARG B 2 2 ? 19.43819 -20.14094 -9.39078 1.000 16.83162 2 ARG D C 1
ATOM 1213 O O . ARG B 2 2 ? 18.22000 -19.95591 -9.29128 1.000 16.36930 2 ARG D O 1
ATOM 1234 N N . THR B 2 3 ? 20.35584 -19.32972 -8.86963 1.000 17.15943 3 THR D N 1
ATOM 1235 C CA . THR B 2 3 ? 19.98156 -18.13284 -8.12503 1.000 15.36599 3 THR D CA 1
ATOM 1236 C C . THR B 2 3 ? 20.94010 -16.97404 -8.40378 1.000 16.37147 3 THR D C 1
ATOM 1237 O O . THR B 2 3 ? 21.99814 -17.18551 -8.97804 1.000 16.80940 3 THR D O 1
ATOM 1279 N N . GLN B 2 5 ? 22.52768 -13.37538 -6.25328 1.000 15.57853 5 GLN D N 1
ATOM 1280 C CA . GLN B 2 5 ? 22.69940 -12.61964 -5.01902 1.000 17.26493 5 GLN D CA 1
ATOM 1281 C C . GLN B 2 5 ? 22.41957 -13.47899 -3.78118 1.000 17.57152 5 GLN D C 1
ATOM 1282 O O . GLN B 2 5 ? 21.82071 -12.99805 -2.83474 1.000 18.51986 5 GLN D O 1
ATOM 1296 N N . THR B 2 6 ? 22.91932 -14.70896 -3.77529 1.000 17.34221 6 THR D N 1
ATOM 1297 C CA . THR B 2 6 ? 22.79518 -15.61062 -2.64966 1.000 18.93696 6 THR D CA 1
ATOM 1298 C C . THR B 2 6 ? 24.15775 -16.00165 -2.06457 1.000 22.00186 6 THR D C 1
ATOM 1299 O O . THR B 2 6 ? 24.21133 -16.90095 -1.22715 1.000 24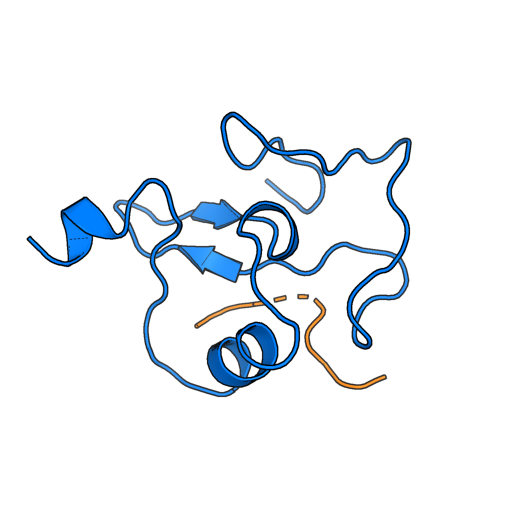.22393 6 THR D O 1
ATOM 1310 N N . ALA B 2 7 ? 25.24471 -15.32058 -2.42821 1.000 24.33680 7 ALA D N 1
ATOM 1311 C CA . ALA B 2 7 ? 26.56143 -15.61006 -1.88861 1.000 30.49094 7 ALA D CA 1
ATOM 1312 C C . ALA B 2 7 ? 26.74900 -14.85531 -0.58788 1.000 33.68829 7 ALA D C 1
ATOM 1313 O O . ALA B 2 7 ? 26.34754 -13.69675 -0.46628 1.000 33.04109 7 ALA D O 1
ATOM 1320 N N . ARG B 2 8 ? 27.36623 -15.52363 0.39308 1.000 38.26976 8 ARG D N 1
ATOM 1321 C CA . ARG B 2 8 ? 27.65863 -14.87484 1.66629 1.000 43.07085 8 ARG D CA 1
ATOM 1322 C C . ARG B 2 8 ? 28.67098 -13.75934 1.42872 1.000 48.51162 8 ARG D C 1
ATOM 1323 O O . ARG B 2 8 ? 29.70291 -13.97206 0.77565 1.000 48.07152 8 ARG D O 1
ATOM 1327 N N . LYS B 2 9 ? 28.36337 -12.56663 1.94903 1.000 53.45549 9 LYS D N 1
ATOM 1328 C CA . LYS B 2 9 ? 29.22238 -11.39384 1.77798 1.000 56.74588 9 LYS D CA 1
ATOM 1329 C C . LYS B 2 9 ? 30.64825 -11.64338 2.27784 1.000 58.35378 9 LYS D C 1
ATOM 1330 O O . LYS B 2 9 ? 30.84748 -12.17443 3.37227 1.000 58.90913 9 LYS D O 1
#

Nearest PDB structures (foldseek):
  8t4r-assembly1_A  TM=1.014E+00  e=7.502E-15  Homo sapiens
  2v88-assembly1_A  TM=9.823E-01  e=1.747E-13  Mus musculus
  2v89-assembly2_B  TM=9.888E-01  e=1.868E-13  Mus musculus
  2v83-assembly1_A  TM=1.010E+00  e=4.771E-13  Mus musculus
  2v89-assembly1_A  TM=9.740E-01  e=2.985E-13  Mus musculus

GO terms:
  GO:0005654 nucleoplasm (C, TAS)

Radius of gyration: 12.28 Å; Cα contacts (8 Å, |Δi|>4): 122; chains: 2; bounding box: 29×36×26 Å

Sequence (83 aa):
SGYWITCCPTCDDVDDINTWVPPFYSTELNKPAMMIYCSHGDGHWVHAQCMDLAERRTLIHLSAGSNKYYCNEHVEIARAARTQTARK

Organism: Homo sapiens (NCBI:txid9606)

Solvent-accessible surface area: 5456 Å² total

Foldseek 3Di:
DDQADQADPQRDDHLVDDDDDAPPDDNGFDWDWAPPDVIDIDGCVSQVDDNVRSVVRVVDDDHDHGPVCVVVVVD/DDDVPDDD